Protein AF-A0A5B9D1S4-F1 (afdb_monomer)

Mean predicted aligned error: 12.89 Å

Radius of gyration: 22.53 Å; Cα contacts (8 Å, |Δi|>4): 146; chains: 1; bounding box: 36×27×80 Å

Solvent-accessible surface area (backbone atoms only — not comparable to full-atom values): 6848 Å² total; per-residue (Å²): 135,83,81,56,71,67,63,54,52,50,52,52,52,53,52,52,54,51,52,54,52,55,56,54,60,63,57,57,67,79,69,67,53,94,64,47,49,75,64,54,89,57,94,69,73,93,72,74,55,75,36,86,46,87,76,50,73,66,58,52,52,51,38,41,45,75,64,62,39,38,78,78,36,79,74,44,74,47,98,55,24,33,36,33,30,39,27,33,47,97,96,39,78,40,41,34,39,30,26,54,82,26,47,35,40,74,53,72,90,74,79,72,80,128

pLDDT: mean 75.74, std 16.17, range [37.03, 94.62]

Structure (mmCIF, N/CA/C/O backbone):
data_AF-A0A5B9D1S4-F1
#
_entry.id   AF-A0A5B9D1S4-F1
#
loop_
_atom_site.group_PDB
_atom_site.id
_atom_site.type_symbol
_atom_site.label_atom_id
_atom_site.label_alt_id
_atom_site.label_comp_id
_atom_site.label_asym_id
_atom_site.label_entity_id
_atom_site.label_seq_id
_atom_site.pdbx_PDB_ins_code
_atom_site.Cartn_x
_atom_site.Cartn_y
_atom_site.Cartn_z
_atom_site.occupancy
_atom_site.B_iso_or_equiv
_atom_site.auth_seq_id
_atom_site.auth_comp_id
_atom_site.auth_asym_id
_atom_site.auth_atom_id
_atom_site.pdbx_PDB_model_num
ATOM 1 N N . MET A 1 1 ? 7.300 18.278 59.513 1.00 56.66 1 MET A N 1
ATOM 2 C CA . MET A 1 1 ? 6.258 19.077 58.828 1.00 56.66 1 MET A CA 1
ATOM 3 C C . MET A 1 1 ? 5.531 18.154 57.846 1.00 56.66 1 MET A C 1
ATOM 5 O O . MET A 1 1 ? 6.188 17.603 56.974 1.00 56.66 1 MET A O 1
ATOM 9 N N . LYS A 1 2 ? 4.239 17.844 58.048 1.00 64.88 2 LYS A N 1
ATOM 10 C CA . LYS A 1 2 ? 3.490 16.905 57.183 1.00 64.88 2 LYS A CA 1
ATOM 11 C C . LYS A 1 2 ? 2.964 17.665 55.963 1.00 64.88 2 LYS A C 1
ATOM 13 O O . LYS A 1 2 ? 2.199 18.607 56.128 1.00 64.88 2 LYS A O 1
ATOM 18 N N . LEU A 1 3 ? 3.382 17.262 54.762 1.00 60.28 3 LEU A N 1
ATOM 19 C CA . LEU A 1 3 ? 2.885 17.838 53.510 1.00 60.28 3 LEU A CA 1
ATOM 20 C C . LEU A 1 3 ? 1.362 17.615 53.423 1.00 60.28 3 LEU A C 1
ATOM 22 O O . LEU A 1 3 ? 0.932 16.458 53.529 1.00 60.28 3 LEU A O 1
ATOM 26 N N . PRO A 1 4 ? 0.552 18.674 53.256 1.00 72.38 4 PRO A N 1
ATOM 27 C CA . PRO A 1 4 ? -0.896 18.562 53.295 1.00 72.38 4 PRO A CA 1
ATOM 28 C C . PRO A 1 4 ? -1.410 17.808 52.063 1.00 72.38 4 PRO A C 1
ATOM 30 O O . PRO A 1 4 ? -0.849 17.882 50.969 1.00 72.38 4 PRO A O 1
ATOM 33 N N . ASN A 1 5 ? -2.486 17.045 52.248 1.00 69.25 5 ASN A N 1
ATOM 34 C CA . ASN A 1 5 ? -2.943 16.052 51.271 1.00 69.25 5 ASN A CA 1
ATOM 35 C C . ASN A 1 5 ? -3.342 16.653 49.907 1.00 69.25 5 ASN A C 1
ATOM 37 O O . ASN A 1 5 ? -3.193 15.981 48.890 1.00 69.25 5 ASN A O 1
ATOM 41 N N . PHE A 1 6 ? -3.767 17.921 49.858 1.00 67.06 6 PHE A N 1
ATOM 42 C CA . PHE A 1 6 ? -4.118 18.605 48.605 1.00 67.06 6 PHE A CA 1
ATOM 43 C C . PHE A 1 6 ? -2.897 18.890 47.710 1.00 67.06 6 PHE A C 1
ATOM 45 O O . PHE A 1 6 ? -2.994 18.802 46.488 1.00 67.06 6 PHE A O 1
ATOM 52 N N . LEU A 1 7 ? -1.727 19.155 48.307 1.00 68.12 7 LEU A N 1
ATOM 53 C CA . LEU A 1 7 ? -0.467 19.363 47.582 1.00 68.12 7 LEU A CA 1
ATOM 54 C C . LEU A 1 7 ? 0.035 18.056 46.951 1.00 68.12 7 LEU A C 1
ATOM 56 O O . LEU A 1 7 ? 0.545 18.066 45.833 1.00 68.12 7 LEU A O 1
ATOM 60 N N . LYS A 1 8 ? -0.176 16.919 47.627 1.00 69.31 8 LYS A N 1
ATOM 61 C CA . LYS A 1 8 ? 0.131 15.587 47.079 1.00 69.31 8 LYS A CA 1
ATOM 62 C C . LYS A 1 8 ? -0.762 15.257 45.887 1.00 69.31 8 LYS A C 1
ATOM 64 O O . LYS A 1 8 ? -0.257 14.819 44.862 1.00 69.31 8 LYS A O 1
ATOM 69 N N . LEU A 1 9 ? -2.069 15.502 46.009 1.00 72.44 9 LEU A N 1
ATOM 70 C CA . LEU A 1 9 ? -3.037 15.232 44.944 1.00 72.44 9 LEU A CA 1
ATOM 71 C C . LEU A 1 9 ? -2.724 16.045 43.679 1.00 72.44 9 LEU A C 1
ATOM 73 O O . LEU A 1 9 ? -2.691 15.481 42.591 1.00 72.44 9 LEU A O 1
ATOM 77 N N . SER A 1 10 ? -2.409 17.336 43.832 1.00 78.38 10 SER A N 1
ATOM 78 C CA . SER A 1 10 ? -1.984 18.203 42.723 1.00 78.38 10 SER A CA 1
ATOM 79 C C . SER A 1 10 ? -0.740 17.662 42.006 1.00 78.38 10 SER A C 1
ATOM 81 O O . SER A 1 10 ? -0.735 17.543 40.781 1.00 78.38 10 SER A O 1
ATOM 83 N N . ALA A 1 11 ? 0.279 17.232 42.757 1.00 77.12 11 ALA A N 1
ATOM 84 C CA . ALA A 1 11 ? 1.477 16.632 42.175 1.00 77.12 11 ALA A CA 1
ATOM 85 C C . ALA A 1 11 ? 1.166 15.344 41.389 1.00 77.12 11 ALA A C 1
ATOM 87 O O . ALA A 1 11 ? 1.690 15.162 40.292 1.00 77.12 11 ALA A O 1
ATOM 88 N N . PHE A 1 12 ? 0.273 14.482 41.892 1.00 80.88 12 PHE A N 1
ATOM 89 C CA . PHE A 1 12 ? -0.165 13.292 41.153 1.00 80.88 12 PHE A CA 1
ATOM 90 C C . PHE A 1 12 ? -0.883 13.651 39.847 1.00 80.88 12 PHE A C 1
ATOM 92 O O . PHE A 1 12 ? -0.583 13.056 38.813 1.00 80.88 12 PHE A O 1
ATOM 99 N N . PHE A 1 13 ? -1.775 14.646 39.861 1.00 79.62 13 PHE A N 1
ATOM 100 C CA . PHE A 1 13 ? -2.460 15.104 38.648 1.00 79.62 13 PHE A CA 1
ATOM 101 C C . PHE A 1 13 ? -1.488 15.671 37.606 1.00 79.62 13 PHE A C 1
ATOM 103 O O . PHE A 1 13 ? -1.583 15.313 36.433 1.00 79.62 13 PHE A O 1
ATOM 110 N N . VAL A 1 14 ? -0.517 16.491 38.019 1.00 83.75 14 VAL A N 1
ATOM 111 C CA . VAL A 1 14 ? 0.504 17.046 37.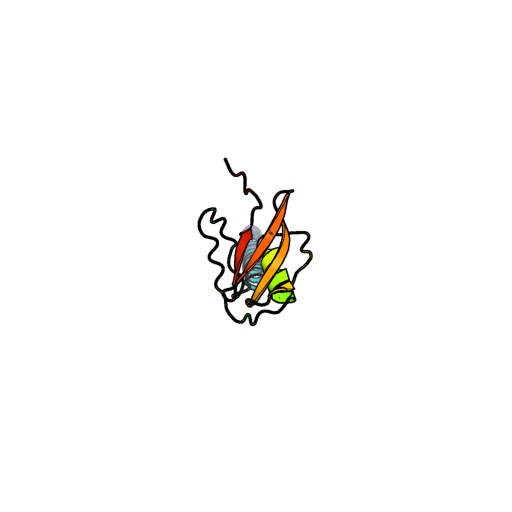111 1.00 83.75 14 VAL A CA 1
ATOM 112 C C . VAL A 1 14 ? 1.375 15.939 36.508 1.00 83.75 14 VAL A C 1
ATOM 114 O O . VAL A 1 14 ? 1.629 15.953 35.305 1.00 83.75 14 VAL A O 1
ATOM 117 N N . MET A 1 15 ? 1.769 14.936 37.299 1.00 81.56 15 MET A N 1
ATOM 118 C CA . MET A 1 15 ? 2.552 13.796 36.804 1.00 81.56 15 MET A CA 1
ATOM 119 C C . MET A 1 15 ? 1.772 12.926 35.812 1.00 81.56 15 MET A C 1
ATOM 121 O O . MET A 1 15 ? 2.345 12.477 34.821 1.00 81.56 15 MET A O 1
ATOM 125 N N . ILE A 1 16 ? 0.470 12.719 36.034 1.00 83.12 16 ILE A N 1
ATOM 126 C CA . ILE A 1 16 ? -0.401 11.990 35.098 1.00 83.12 16 ILE A CA 1
ATOM 127 C C . ILE A 1 16 ? -0.532 12.756 33.777 1.00 83.12 16 ILE A C 1
ATOM 129 O O . ILE A 1 16 ? -0.376 12.162 32.712 1.00 83.12 16 ILE A O 1
ATOM 133 N N . VAL A 1 17 ? -0.759 14.073 33.825 1.00 81.75 17 VAL A N 1
ATOM 134 C CA . VAL A 1 17 ? -0.838 14.914 32.617 1.00 81.75 17 VAL A CA 1
ATOM 135 C C . VAL A 1 17 ? 0.490 14.906 31.851 1.00 81.75 17 VAL A C 1
ATOM 137 O O . VAL A 1 17 ? 0.491 14.771 30.630 1.00 81.75 17 VAL A O 1
ATOM 140 N N . TYR A 1 18 ? 1.623 14.979 32.552 1.00 81.88 18 TYR A N 1
ATOM 141 C CA . TYR A 1 18 ? 2.951 14.929 31.938 1.00 81.88 18 TYR A CA 1
ATOM 142 C C . TYR A 1 18 ? 3.253 13.564 31.299 1.00 81.88 18 TYR A C 1
ATOM 144 O O . TYR A 1 18 ? 3.755 13.503 30.177 1.00 81.88 18 TYR A O 1
ATOM 152 N N . ALA A 1 19 ? 2.875 12.466 31.960 1.00 74.44 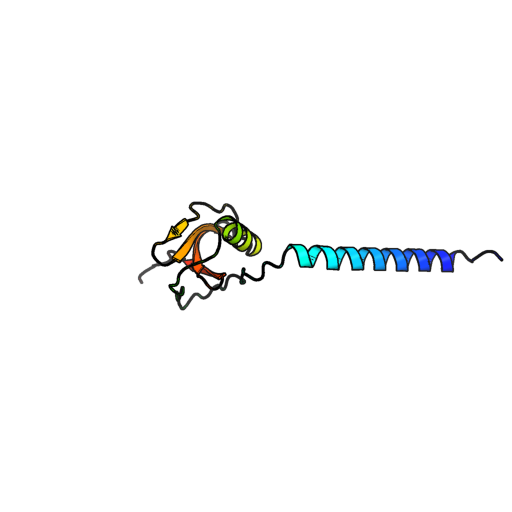19 ALA A N 1
ATOM 153 C CA . ALA A 1 19 ? 3.003 11.123 31.400 1.00 74.44 19 ALA A CA 1
ATOM 154 C C . ALA A 1 19 ? 2.141 10.944 30.136 1.00 74.44 19 ALA A C 1
ATOM 156 O O . ALA A 1 19 ? 2.621 10.407 29.139 1.00 74.44 19 ALA A O 1
ATOM 157 N N . LEU A 1 20 ? 0.901 11.450 30.132 1.00 73.62 20 LEU A N 1
ATOM 158 C CA . LEU A 1 20 ? 0.021 11.425 28.955 1.00 73.62 20 LEU A CA 1
ATOM 159 C C . LEU A 1 20 ? 0.571 12.273 27.794 1.00 73.62 20 LEU A C 1
ATOM 161 O O . LEU A 1 20 ? 0.445 11.888 26.628 1.00 73.62 20 LEU A O 1
ATOM 165 N N . LEU A 1 21 ? 1.227 13.396 28.101 1.00 68.81 21 LEU A N 1
ATOM 166 C CA . LEU A 1 21 ? 1.870 14.246 27.100 1.00 68.81 21 LEU A CA 1
ATOM 167 C C . LEU A 1 21 ? 3.058 13.536 26.420 1.00 68.81 21 LEU A C 1
ATOM 169 O O . LEU A 1 21 ? 3.133 13.543 25.192 1.00 68.81 21 LEU A O 1
ATOM 173 N N . ILE A 1 22 ? 3.925 12.855 27.185 1.00 60.34 22 ILE A N 1
ATOM 174 C CA . ILE A 1 22 ? 5.065 12.077 26.647 1.00 60.34 22 ILE A CA 1
ATOM 175 C C . ILE A 1 22 ? 4.594 10.896 25.782 1.00 60.34 22 ILE A C 1
ATOM 177 O O . ILE A 1 22 ? 5.189 10.595 24.743 1.00 60.34 22 ILE A O 1
ATOM 181 N N . VAL A 1 23 ? 3.515 10.218 26.185 1.00 60.75 23 VAL A N 1
ATOM 182 C CA . VAL A 1 23 ? 2.949 9.098 25.411 1.00 60.75 23 VAL A CA 1
ATOM 183 C C . VAL A 1 23 ? 2.437 9.575 24.049 1.00 60.75 23 VAL A C 1
ATOM 185 O O . VAL A 1 23 ? 2.597 8.873 23.052 1.00 60.75 23 VAL A O 1
ATOM 188 N N . THR A 1 24 ? 1.879 10.784 23.977 1.00 54.59 24 THR A N 1
ATOM 189 C CA . THR A 1 24 ? 1.312 11.320 22.732 1.00 54.59 24 THR A CA 1
ATOM 190 C C . THR A 1 24 ? 2.397 11.671 21.708 1.00 54.59 24 THR A C 1
ATOM 192 O O . THR A 1 24 ? 2.259 11.314 20.540 1.00 54.59 24 THR A O 1
ATOM 195 N N . THR A 1 25 ? 3.501 12.300 22.127 1.00 50.62 25 THR A N 1
ATOM 196 C CA . THR A 1 25 ? 4.604 12.668 21.215 1.00 50.62 25 THR A CA 1
ATOM 197 C C . THR A 1 25 ? 5.335 11.446 20.661 1.00 50.62 25 THR A C 1
ATOM 199 O O . THR A 1 25 ? 5.697 11.417 19.484 1.00 50.62 25 THR A O 1
ATOM 202 N N . SER A 1 26 ? 5.490 10.408 21.487 1.00 51.22 26 SER A N 1
ATOM 203 C CA . SER A 1 26 ? 6.233 9.193 21.131 1.00 51.22 26 SER A CA 1
ATOM 204 C C .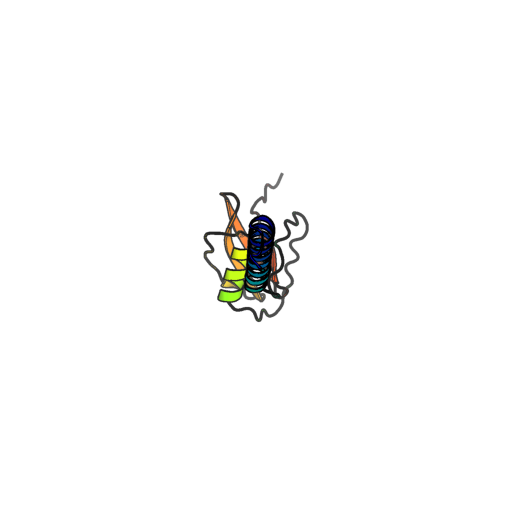 SER A 1 26 ? 5.545 8.372 20.036 1.00 51.22 26 SER A C 1
ATOM 206 O O . SER A 1 26 ? 6.210 7.711 19.243 1.00 51.22 26 SER A O 1
ATOM 208 N N . ILE A 1 27 ? 4.211 8.404 19.967 1.00 53.31 27 ILE A N 1
ATOM 209 C CA . ILE A 1 27 ? 3.456 7.618 18.982 1.00 53.31 27 ILE A CA 1
ATOM 210 C C . ILE A 1 27 ? 3.445 8.315 17.613 1.00 53.31 27 ILE A C 1
ATOM 212 O O . ILE A 1 27 ? 3.476 7.636 16.590 1.00 53.31 27 ILE A O 1
ATOM 216 N N . SER A 1 28 ? 3.456 9.651 17.561 1.00 51.56 28 SER A N 1
ATOM 217 C CA . SER A 1 28 ? 3.412 10.395 16.293 1.00 51.56 28 SER A CA 1
ATOM 218 C C . SER A 1 28 ? 4.631 10.159 15.389 1.00 51.56 28 SER A C 1
ATOM 220 O O . SER A 1 28 ? 4.463 10.038 14.178 1.00 51.56 28 SER A O 1
ATOM 222 N N . GLU A 1 29 ? 5.842 10.023 15.935 1.00 48.66 29 GLU A N 1
ATOM 223 C CA . GLU A 1 29 ? 7.058 9.862 15.114 1.00 48.66 29 GLU A CA 1
ATOM 224 C C . GLU A 1 29 ? 7.166 8.492 14.426 1.00 48.66 29 GLU A C 1
ATOM 226 O O . GLU A 1 29 ? 7.774 8.380 13.363 1.00 48.66 29 GLU A O 1
ATOM 231 N N . VAL A 1 30 ? 6.521 7.453 14.964 1.00 49.03 30 VAL A N 1
ATOM 232 C CA . VAL A 1 30 ? 6.595 6.088 14.406 1.00 49.03 30 VAL A CA 1
ATOM 233 C C . VAL A 1 30 ? 5.809 5.957 13.092 1.00 49.03 30 VAL A C 1
ATOM 235 O O . VAL A 1 30 ? 6.073 5.057 12.292 1.00 49.03 30 VAL A O 1
ATOM 238 N N . PHE A 1 31 ? 4.867 6.868 12.822 1.00 51.47 31 PHE A N 1
ATOM 239 C CA . PHE A 1 31 ? 3.979 6.792 11.658 1.00 51.47 31 PHE A CA 1
ATOM 240 C C . PHE A 1 31 ? 4.251 7.841 10.574 1.00 51.47 31 PHE A C 1
ATOM 242 O O . PHE A 1 31 ? 3.593 7.801 9.539 1.00 51.47 31 PHE A O 1
ATOM 249 N N . HIS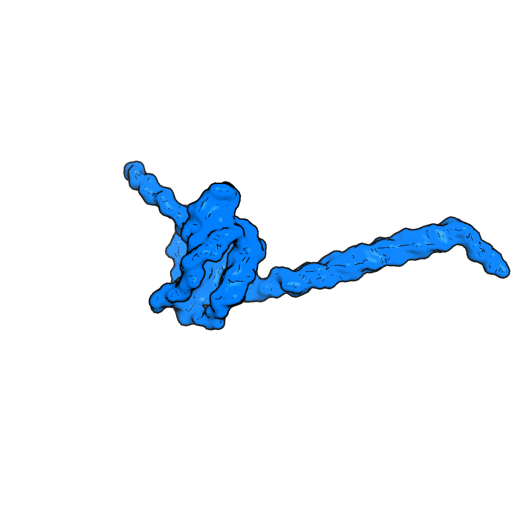 A 1 32 ? 5.231 8.733 10.721 1.00 53.47 32 HIS A N 1
ATOM 250 C CA . HIS A 1 32 ? 5.589 9.653 9.638 1.00 53.47 32 HIS A CA 1
ATOM 251 C C . HIS A 1 32 ? 6.558 8.987 8.656 1.00 53.47 32 HIS A C 1
ATOM 253 O O . HIS A 1 32 ? 7.769 8.964 8.859 1.00 53.47 32 HIS A O 1
ATOM 259 N N . LEU A 1 33 ? 6.024 8.445 7.561 1.00 64.00 33 LEU A N 1
ATOM 260 C CA . LEU A 1 33 ? 6.832 7.984 6.434 1.00 64.00 33 LEU A CA 1
ATOM 261 C C . LEU A 1 33 ? 7.042 9.173 5.483 1.00 64.00 33 LEU A C 1
ATOM 263 O O . LEU A 1 33 ? 6.113 9.509 4.752 1.00 64.00 33 LEU A O 1
ATOM 267 N N . PRO A 1 34 ? 8.230 9.814 5.442 1.00 67.88 34 PRO A N 1
ATOM 268 C CA . PRO A 1 34 ? 8.457 11.034 4.650 1.00 67.88 34 PRO A CA 1
ATOM 269 C C . PRO A 1 34 ? 8.308 10.810 3.138 1.00 67.88 34 PRO A C 1
ATOM 271 O O . PRO A 1 34 ? 8.208 11.760 2.370 1.00 67.88 34 PRO A O 1
ATOM 274 N N . TYR A 1 35 ? 8.288 9.546 2.713 1.00 69.75 35 TYR A N 1
ATOM 275 C CA . TYR A 1 35 ? 8.072 9.133 1.332 1.00 69.75 35 TYR A CA 1
ATOM 276 C C . TYR A 1 35 ? 6.596 8.913 0.973 1.00 69.75 35 TYR A C 1
ATOM 278 O O . TYR A 1 35 ? 6.292 8.675 -0.193 1.00 69.75 35 TYR A O 1
ATOM 286 N N . CYS A 1 36 ? 5.685 8.925 1.949 1.00 70.94 36 CYS A N 1
ATOM 287 C CA . CYS A 1 36 ? 4.271 8.678 1.718 1.00 70.94 36 CYS A CA 1
ATOM 288 C C . CYS A 1 36 ? 3.486 9.983 1.760 1.00 70.94 36 CYS A C 1
ATOM 290 O O . CYS A 1 36 ? 3.398 10.634 2.800 1.00 70.94 36 CYS A O 1
ATOM 292 N N . GLN A 1 37 ? 2.886 10.348 0.632 1.00 76.50 37 GLN A N 1
ATOM 293 C CA . GLN A 1 37 ? 1.975 11.481 0.581 1.00 76.50 37 GLN A CA 1
ATOM 294 C C . GLN A 1 37 ? 0.542 11.013 0.824 1.00 76.50 37 GLN A C 1
ATOM 296 O O . GLN A 1 37 ? 0.176 9.862 0.553 1.00 76.50 37 GLN A O 1
ATOM 301 N N . THR A 1 38 ? -0.280 11.920 1.347 1.00 67.50 38 THR A N 1
ATOM 302 C CA . THR A 1 38 ? -1.710 11.674 1.493 1.00 67.50 38 THR A CA 1
ATOM 303 C C . THR A 1 38 ? -2.344 11.464 0.123 1.00 67.50 38 THR A C 1
ATOM 305 O O . THR A 1 38 ? -2.034 12.146 -0.856 1.00 67.50 38 THR A O 1
ATOM 308 N N . PHE A 1 39 ? -3.240 10.490 0.048 1.00 69.38 39 PHE A N 1
ATOM 309 C CA . PHE A 1 39 ? -3.986 10.184 -1.152 1.00 69.38 39 PHE A CA 1
ATOM 310 C C . PHE A 1 39 ? -4.901 11.365 -1.496 1.00 69.38 39 PHE A C 1
ATOM 312 O O . PHE A 1 39 ? -5.782 11.728 -0.713 1.00 69.38 39 PHE A O 1
ATOM 319 N N . THR A 1 40 ? -4.715 11.950 -2.679 1.00 59.03 40 THR A N 1
ATOM 320 C CA . THR A 1 40 ? -5.568 13.027 -3.186 1.00 59.03 40 THR A CA 1
ATOM 321 C C . THR A 1 40 ? -6.636 12.446 -4.111 1.00 59.03 40 THR A C 1
ATOM 323 O O . THR A 1 40 ? -6.351 11.842 -5.146 1.00 59.03 40 THR A O 1
ATOM 326 N N . TYR A 1 41 ? -7.912 12.619 -3.748 1.00 51.16 41 TYR A N 1
ATOM 327 C CA . TYR A 1 41 ? -9.036 12.296 -4.630 1.00 51.16 41 TYR A CA 1
ATOM 328 C C . TYR A 1 41 ? -9.174 13.392 -5.692 1.00 51.16 41 TYR A C 1
ATOM 330 O O . TYR A 1 41 ? -10.077 14.224 -5.641 1.00 51.16 41 TYR A O 1
ATOM 338 N N . ASN A 1 42 ? -8.264 13.417 -6.660 1.00 51.31 42 ASN A N 1
ATOM 339 C CA . ASN A 1 42 ? -8.386 14.324 -7.790 1.00 51.31 42 ASN A CA 1
ATOM 340 C C . ASN A 1 42 ? -9.170 13.610 -8.894 1.00 51.31 42 ASN A C 1
ATOM 342 O O . ASN A 1 42 ? -8.627 12.874 -9.710 1.00 51.31 42 ASN A O 1
ATOM 346 N N . SER A 1 43 ? -10.488 13.839 -8.907 1.00 45.47 43 SER A N 1
ATOM 347 C CA . SER A 1 43 ? -11.404 13.393 -9.973 1.00 45.47 43 SER A CA 1
ATOM 348 C C . SER A 1 43 ? -11.064 13.982 -11.352 1.00 45.47 43 SER A C 1
ATOM 350 O O . SER A 1 43 ? -11.668 13.596 -12.349 1.00 45.47 43 SER A O 1
ATOM 352 N N . SER A 1 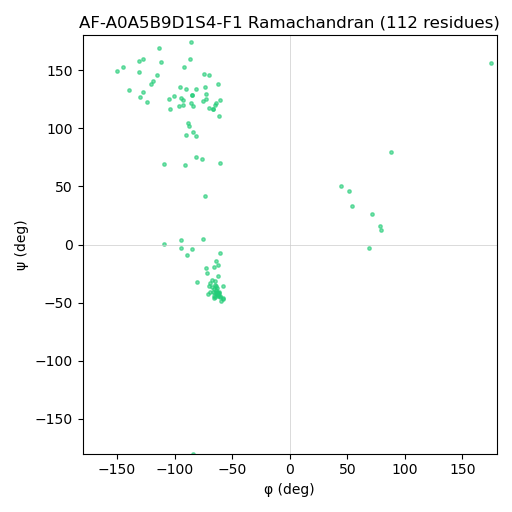44 ? -10.119 14.917 -11.423 1.00 43.50 44 SER A N 1
ATOM 353 C CA . SER A 1 44 ? -9.600 15.481 -12.657 1.00 43.50 44 SER A CA 1
ATOM 354 C C . SER A 1 44 ? -8.080 15.421 -12.582 1.00 43.50 44 SER A C 1
ATOM 356 O O . SER A 1 44 ? -7.506 15.901 -11.611 1.00 43.50 44 SER A O 1
ATOM 358 N N . GLN A 1 45 ? -7.458 14.841 -13.607 1.00 45.62 45 GLN A N 1
ATOM 359 C CA . GLN A 1 45 ? -6.010 14.692 -13.803 1.00 45.62 45 GLN A CA 1
ATOM 360 C C . GLN A 1 45 ? -5.364 13.441 -13.179 1.00 45.62 45 GLN A C 1
ATOM 362 O O . GLN A 1 45 ? -4.650 13.480 -12.182 1.00 45.62 45 GLN A O 1
ATOM 367 N N . ASN A 1 46 ? -5.525 12.324 -13.902 1.00 53.97 46 ASN A N 1
ATOM 368 C CA . ASN A 1 46 ? -4.589 11.195 -13.931 1.00 53.97 46 ASN A CA 1
ATOM 369 C C . ASN A 1 46 ? -3.205 11.652 -14.443 1.00 53.97 46 ASN A C 1
ATOM 371 O O . ASN A 1 46 ? -2.819 11.316 -15.561 1.00 53.97 46 ASN A O 1
ATOM 375 N N . VAL A 1 47 ? -2.455 12.439 -13.675 1.00 57.62 47 VAL A N 1
ATOM 376 C CA . VAL A 1 47 ? -1.063 12.762 -14.025 1.00 57.62 47 VAL A CA 1
ATOM 377 C C . VAL A 1 47 ? -0.156 12.035 -13.048 1.00 57.62 47 VAL A C 1
ATOM 379 O O . VAL A 1 47 ? 0.472 12.622 -12.176 1.00 57.62 47 VAL A O 1
ATOM 382 N N . THR A 1 48 ? -0.127 10.709 -13.177 1.00 64.12 48 THR A N 1
ATOM 383 C CA . THR A 1 48 ? 0.907 9.895 -12.538 1.00 64.12 48 THR A CA 1
ATOM 384 C C . THR A 1 48 ? 2.213 10.179 -13.261 1.00 64.12 48 THR A C 1
ATOM 386 O O . THR A 1 48 ? 2.318 9.945 -14.470 1.00 64.12 48 THR A O 1
ATOM 389 N N . LYS A 1 49 ? 3.197 10.732 -12.552 1.00 72.75 49 LYS A N 1
ATOM 390 C CA . LYS A 1 49 ? 4.469 11.083 -13.179 1.00 72.75 49 LYS A CA 1
ATOM 391 C C . LYS A 1 49 ? 5.260 9.808 -13.467 1.00 72.75 49 LYS A C 1
ATOM 393 O O . LYS A 1 49 ? 5.487 8.994 -12.576 1.00 72.75 49 LYS A O 1
ATOM 398 N N . ILE A 1 50 ? 5.663 9.635 -14.722 1.00 76.19 50 ILE A N 1
ATOM 399 C CA . ILE A 1 50 ? 6.529 8.529 -15.139 1.00 76.19 50 ILE A CA 1
ATOM 400 C C . ILE A 1 50 ? 7.943 8.820 -14.632 1.00 76.19 50 ILE A C 1
ATOM 402 O O . ILE A 1 50 ? 8.421 9.949 -14.746 1.00 76.19 50 ILE A O 1
ATOM 406 N N . GLY A 1 51 ? 8.610 7.813 -14.074 1.00 79.00 51 GLY A N 1
ATOM 407 C CA . GLY A 1 51 ? 9.976 7.949 -13.581 1.00 79.00 51 GLY A CA 1
ATOM 408 C C . GLY A 1 51 ? 10.449 6.686 -12.879 1.00 79.00 51 GLY A C 1
ATOM 409 O O . GLY A 1 51 ? 9.639 5.894 -12.403 1.00 79.00 51 GLY A O 1
ATOM 410 N N . GLN A 1 52 ? 11.767 6.487 -12.816 1.00 80.19 52 GLN A N 1
ATOM 411 C CA . GLN A 1 52 ? 12.329 5.347 -12.101 1.00 80.19 52 GLN A CA 1
ATOM 412 C C . GLN A 1 52 ? 12.009 5.469 -10.609 1.00 80.19 52 GLN A C 1
ATOM 414 O O . GLN A 1 52 ? 12.356 6.453 -9.958 1.00 80.19 52 GLN A O 1
ATOM 419 N N . ASN A 1 53 ? 11.324 4.463 -10.076 1.00 86.00 53 ASN A N 1
ATOM 420 C CA . ASN A 1 53 ? 10.898 4.438 -8.688 1.00 86.00 53 ASN A CA 1
ATOM 421 C C . ASN A 1 53 ? 11.923 3.691 -7.844 1.00 86.00 53 ASN A C 1
ATOM 423 O O . ASN A 1 53 ? 12.271 2.552 -8.152 1.00 86.00 53 ASN A O 1
ATOM 427 N N . SER A 1 54 ? 12.401 4.340 -6.789 1.00 86.62 54 SER A N 1
ATOM 428 C CA . SER A 1 54 ? 13.377 3.776 -5.856 1.00 86.62 54 SER A CA 1
ATOM 429 C C . SER A 1 54 ? 12.733 3.134 -4.625 1.00 86.62 54 SER A C 1
ATOM 431 O O . SER A 1 54 ? 13.444 2.571 -3.793 1.00 86.62 54 SER A O 1
ATOM 433 N N . PHE A 1 55 ? 11.404 3.201 -4.489 1.00 89.94 55 PHE A N 1
ATOM 434 C CA . PHE A 1 55 ? 10.706 2.628 -3.346 1.00 89.94 55 PHE A CA 1
ATOM 435 C C . PHE A 1 55 ? 10.630 1.110 -3.428 1.00 89.94 55 PHE A C 1
ATOM 437 O O . PHE A 1 55 ? 10.468 0.514 -4.495 1.00 89.94 55 PHE A O 1
ATOM 444 N N . THR A 1 56 ? 10.670 0.477 -2.262 1.00 91.81 56 THR A N 1
ATOM 445 C CA . THR A 1 56 ? 10.467 -0.962 -2.118 1.00 91.81 56 THR A CA 1
ATOM 446 C C . THR A 1 56 ? 8.981 -1.301 -1.992 1.00 91.81 56 THR A C 1
ATOM 448 O O . THR A 1 56 ? 8.153 -0.488 -1.575 1.00 91.81 56 THR A O 1
ATOM 451 N N . ALA A 1 57 ? 8.626 -2.558 -2.272 1.00 91.25 57 ALA A N 1
ATOM 452 C CA . ALA A 1 57 ? 7.253 -3.034 -2.096 1.00 91.25 57 ALA A CA 1
ATOM 453 C C . ALA A 1 57 ? 6.746 -2.858 -0.649 1.00 91.25 57 ALA A C 1
ATOM 455 O O . ALA A 1 57 ? 5.570 -2.563 -0.436 1.00 91.25 57 ALA A O 1
ATOM 456 N N . SER A 1 58 ? 7.617 -3.021 0.356 1.00 91.44 58 SER A N 1
ATOM 457 C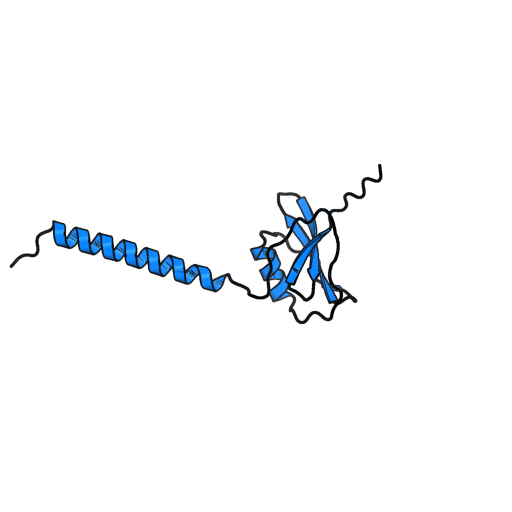 CA . SER A 1 58 ? 7.245 -2.839 1.764 1.00 91.44 58 SER A CA 1
ATOM 458 C C . SER A 1 58 ? 6.955 -1.377 2.096 1.00 91.44 58 SER A C 1
ATOM 460 O O . SER A 1 58 ? 5.963 -1.104 2.771 1.00 91.44 58 SER A O 1
ATOM 462 N N . GLN A 1 59 ? 7.751 -0.444 1.567 1.00 90.69 59 GLN A N 1
ATOM 463 C CA . GLN A 1 59 ? 7.512 0.991 1.722 1.00 90.69 59 GLN A CA 1
ATOM 464 C C . GLN A 1 59 ? 6.147 1.378 1.147 1.00 90.69 59 GLN A C 1
ATOM 466 O O . GLN A 1 59 ? 5.320 1.980 1.831 1.00 90.69 59 GLN A O 1
ATOM 471 N N . ILE A 1 60 ? 5.846 0.935 -0.073 1.00 91.69 60 ILE A N 1
ATOM 472 C CA . ILE A 1 60 ? 4.565 1.238 -0.719 1.00 91.69 60 ILE A CA 1
ATOM 473 C C . ILE A 1 60 ? 3.389 0.614 0.026 1.00 91.69 60 ILE A C 1
ATOM 475 O O . ILE A 1 60 ? 2.369 1.271 0.227 1.00 91.69 60 ILE A O 1
ATOM 479 N N . LYS A 1 61 ? 3.523 -0.635 0.481 1.00 91.81 61 LYS A N 1
ATOM 480 C CA . LYS A 1 61 ? 2.485 -1.286 1.285 1.00 91.81 61 LYS A CA 1
ATOM 481 C C . LYS A 1 61 ? 2.181 -0.481 2.549 1.00 91.81 61 LYS A C 1
ATOM 483 O O . LYS A 1 61 ? 1.011 -0.224 2.827 1.00 91.81 61 LYS A O 1
ATOM 488 N N . ASN A 1 62 ? 3.213 -0.047 3.270 1.00 90.31 62 ASN A N 1
ATOM 489 C CA . ASN A 1 62 ? 3.048 0.772 4.469 1.00 90.31 62 ASN A CA 1
ATOM 490 C C . ASN A 1 62 ? 2.395 2.119 4.140 1.00 90.31 62 ASN A C 1
ATOM 492 O O . ASN A 1 62 ? 1.477 2.536 4.842 1.00 90.31 62 ASN A O 1
ATOM 496 N N . CYS A 1 63 ? 2.799 2.756 3.039 1.00 89.25 63 CYS A N 1
ATOM 497 C CA . CYS A 1 63 ? 2.199 4.008 2.590 1.00 89.25 63 CYS A CA 1
ATOM 498 C C . CYS A 1 63 ? 0.698 3.871 2.293 1.00 89.25 63 CYS A C 1
ATOM 500 O O . CYS A 1 63 ? -0.117 4.689 2.723 1.00 89.25 63 CYS A O 1
ATOM 502 N N . LEU A 1 64 ? 0.302 2.805 1.597 1.00 90.25 64 LEU A N 1
ATOM 503 C CA . LEU A 1 64 ? -1.107 2.532 1.325 1.00 90.25 64 LEU A CA 1
ATOM 504 C C . LEU A 1 64 ? -1.891 2.287 2.625 1.00 90.25 64 LEU A C 1
ATOM 506 O O . LEU A 1 64 ? -2.979 2.834 2.792 1.00 90.25 64 LEU A O 1
ATOM 510 N N . MET A 1 65 ? -1.325 1.537 3.573 1.00 89.94 65 MET A N 1
ATOM 511 C CA . MET A 1 65 ? -1.956 1.309 4.879 1.00 89.94 65 MET A CA 1
ATOM 512 C C . MET A 1 65 ? -2.165 2.614 5.660 1.00 89.94 65 MET A C 1
ATOM 514 O O . MET A 1 65 ? -3.240 2.816 6.221 1.00 89.94 65 MET A O 1
ATOM 518 N N . GLN A 1 66 ? -1.188 3.526 5.652 1.00 86.19 66 GLN A N 1
ATOM 519 C CA . GLN A 1 66 ? -1.319 4.840 6.301 1.00 86.19 66 GLN A CA 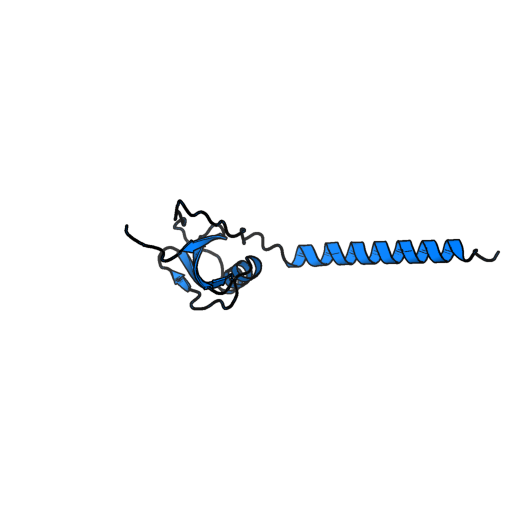1
ATOM 520 C C . GLN A 1 66 ? -2.394 5.720 5.665 1.00 86.19 66 GLN A C 1
ATOM 522 O O . GLN A 1 66 ? -3.066 6.479 6.356 1.00 86.19 66 GLN A O 1
ATOM 527 N N . ASN A 1 67 ? -2.614 5.567 4.361 1.00 85.69 67 ASN A N 1
ATOM 528 C CA . ASN A 1 67 ? -3.702 6.227 3.645 1.00 85.69 67 ASN A CA 1
ATOM 529 C C . ASN A 1 67 ? -5.088 5.601 3.903 1.00 85.69 67 ASN A C 1
ATOM 531 O O . ASN A 1 67 ? -6.077 6.009 3.292 1.00 85.69 67 ASN A O 1
ATOM 535 N N . GLY A 1 68 ? -5.186 4.612 4.797 1.00 88.00 68 GLY A N 1
ATOM 536 C CA . GLY A 1 68 ? -6.440 3.938 5.134 1.00 88.00 68 GLY A CA 1
ATOM 537 C C . GLY A 1 68 ? -6.875 2.897 4.102 1.00 88.00 68 GLY A C 1
ATOM 538 O O . GLY A 1 68 ? -8.040 2.494 4.090 1.00 88.00 68 GLY A O 1
ATOM 539 N N . PHE A 1 69 ? -5.968 2.465 3.218 1.00 90.44 69 PHE A N 1
ATOM 540 C CA . PHE A 1 69 ? -6.228 1.359 2.306 1.00 90.44 69 PHE A CA 1
ATOM 541 C C . PHE A 1 69 ? -6.018 0.016 3.001 1.00 90.44 69 PHE A C 1
ATOM 543 O O . PHE A 1 69 ? -4.996 -0.245 3.635 1.00 90.44 69 PHE A O 1
ATOM 550 N N . GLU A 1 70 ? -6.973 -0.881 2.803 1.00 91.12 70 GLU A N 1
ATOM 551 C CA . GLU A 1 70 ? -6.960 -2.232 3.351 1.00 91.12 70 GLU A CA 1
ATOM 552 C C . GLU A 1 70 ? -6.826 -3.269 2.232 1.00 91.12 70 GLU A C 1
ATOM 554 O O . GLU A 1 70 ? -6.994 -2.965 1.051 1.00 91.12 70 GLU A O 1
ATOM 559 N N . ASN A 1 71 ? -6.578 -4.532 2.596 1.00 92.38 71 ASN A N 1
ATOM 560 C CA . ASN A 1 71 ? -6.621 -5.669 1.667 1.00 92.38 71 ASN A CA 1
ATOM 561 C C . ASN A 1 71 ? -5.785 -5.453 0.385 1.00 92.38 71 ASN A C 1
ATOM 563 O O . ASN A 1 71 ? -6.258 -5.694 -0.727 1.00 92.38 71 ASN A O 1
ATOM 567 N N . ILE A 1 72 ? -4.554 -4.958 0.551 1.00 93.56 72 ILE A N 1
ATOM 568 C CA . ILE A 1 72 ? -3.641 -4.636 -0.550 1.00 93.56 72 ILE A CA 1
ATOM 569 C C . ILE A 1 72 ? -3.237 -5.929 -1.268 1.00 93.56 72 ILE A C 1
ATOM 571 O O . ILE A 1 72 ? -2.583 -6.802 -0.694 1.00 93.56 72 ILE A O 1
ATOM 575 N N . LYS A 1 73 ? -3.615 -6.045 -2.539 1.00 92.75 73 LYS A N 1
ATOM 576 C CA . LYS A 1 73 ? -3.353 -7.189 -3.418 1.00 92.75 73 LYS A CA 1
ATOM 577 C C . LYS A 1 73 ? -2.704 -6.727 -4.715 1.00 92.75 73 LYS A C 1
ATOM 579 O O . LYS A 1 73 ? -2.841 -5.575 -5.117 1.00 92.75 73 LYS A O 1
ATOM 584 N N . ARG A 1 74 ? -2.046 -7.659 -5.414 1.00 92.81 74 ARG A N 1
ATOM 585 C CA . ARG A 1 74 ? -1.445 -7.425 -6.743 1.00 92.81 74 ARG A CA 1
ATOM 586 C C . ARG A 1 74 ? -0.490 -6.217 -6.771 1.00 92.81 74 ARG A C 1
ATOM 588 O O . ARG A 1 74 ? -0.425 -5.529 -7.784 1.00 92.81 74 ARG A O 1
ATOM 595 N N . LEU A 1 75 ? 0.212 -5.963 -5.661 1.00 94.62 75 LEU A N 1
ATOM 596 C CA . LEU A 1 75 ? 1.200 -4.892 -5.561 1.00 94.62 75 LEU A CA 1
ATOM 597 C C . LEU A 1 75 ? 2.388 -5.212 -6.469 1.00 94.62 75 LEU A C 1
ATOM 599 O O . LEU A 1 75 ? 3.076 -6.209 -6.252 1.00 94.62 75 LEU A O 1
ATOM 603 N N . ARG A 1 76 ? 2.613 -4.379 -7.482 1.00 94.38 76 ARG A N 1
ATOM 604 C CA . ARG A 1 76 ? 3.697 -4.552 -8.453 1.00 94.38 76 ARG A CA 1
ATOM 605 C C . ARG A 1 76 ? 4.179 -3.210 -8.979 1.00 94.38 76 ARG A C 1
ATOM 607 O O . ARG A 1 76 ? 3.379 -2.284 -9.097 1.00 94.38 76 ARG A O 1
ATOM 614 N N . LEU A 1 77 ? 5.455 -3.142 -9.325 1.00 92.88 77 LEU A N 1
ATOM 615 C CA . LEU A 1 77 ? 6.022 -2.039 -10.087 1.00 92.88 77 LEU A CA 1
ATOM 616 C C . LEU A 1 77 ? 5.787 -2.313 -11.577 1.00 92.88 77 LEU A C 1
ATOM 618 O O . LEU A 1 77 ? 6.046 -3.428 -12.034 1.00 92.88 77 LEU A O 1
ATOM 622 N N . ASP A 1 78 ? 5.232 -1.348 -12.305 1.00 90.75 78 ASP A N 1
ATOM 623 C CA . ASP A 1 78 ? 5.089 -1.450 -13.758 1.00 90.75 78 ASP A CA 1
ATOM 624 C C . ASP A 1 78 ? 6.355 -0.986 -14.503 1.00 90.75 78 ASP A C 1
ATOM 626 O O . ASP A 1 78 ? 7.317 -0.489 -13.915 1.00 90.75 78 ASP A O 1
ATOM 630 N N . ASP A 1 79 ? 6.349 -1.167 -15.820 1.00 89.81 79 ASP A N 1
ATOM 631 C CA . ASP A 1 79 ? 7.412 -0.779 -16.752 1.00 89.81 79 ASP A CA 1
ATOM 632 C C . ASP A 1 79 ? 7.674 0.737 -16.796 1.00 89.81 79 ASP A C 1
ATOM 634 O O . ASP A 1 79 ? 8.739 1.175 -17.226 1.00 89.81 79 ASP A O 1
ATOM 638 N N . LYS A 1 80 ? 6.727 1.544 -16.311 1.00 87.81 80 LYS A N 1
ATOM 639 C CA . LYS A 1 80 ? 6.816 3.008 -16.234 1.00 87.81 80 LYS A CA 1
ATOM 640 C C . LYS A 1 80 ? 7.328 3.494 -14.877 1.00 87.81 80 LYS A C 1
ATOM 642 O O . LYS A 1 80 ? 7.369 4.704 -14.644 1.00 87.81 80 LYS A O 1
ATOM 647 N N . GLY A 1 81 ? 7.697 2.572 -13.985 1.00 89.62 81 GLY A N 1
ATOM 648 C CA . GLY A 1 81 ? 8.109 2.883 -12.621 1.00 89.62 81 GLY A CA 1
ATOM 649 C C . GLY A 1 81 ? 6.947 3.342 -11.734 1.00 89.62 81 GLY A C 1
ATOM 650 O O . GLY A 1 81 ? 7.134 4.076 -10.768 1.00 89.62 81 GLY A O 1
ATOM 651 N N . ILE A 1 82 ? 5.722 2.925 -12.034 1.00 90.50 82 ILE A N 1
ATOM 652 C CA . ILE A 1 82 ? 4.544 3.239 -11.228 1.00 90.50 82 ILE A CA 1
ATOM 653 C C . ILE A 1 82 ? 4.159 1.992 -10.439 1.00 90.50 82 ILE A C 1
ATOM 655 O O . ILE A 1 82 ? 3.909 0.919 -10.996 1.00 90.50 82 ILE A O 1
ATOM 659 N N . TRP A 1 83 ? 4.067 2.127 -9.120 1.00 93.81 83 TRP A N 1
ATOM 660 C CA . TRP A 1 83 ? 3.524 1.062 -8.287 1.00 93.81 83 TRP A CA 1
ATOM 661 C C . TRP A 1 83 ? 2.020 0.978 -8.479 1.00 93.81 83 TRP A C 1
ATOM 663 O O . TRP A 1 83 ? 1.319 1.977 -8.364 1.00 93.81 83 TRP A O 1
ATOM 673 N N . ARG A 1 84 ? 1.504 -0.221 -8.738 1.00 92.88 84 ARG A N 1
ATOM 674 C CA . ARG A 1 84 ? 0.072 -0.490 -8.886 1.00 92.88 84 ARG A CA 1
ATOM 675 C C . ARG A 1 84 ? -0.371 -1.506 -7.858 1.00 92.88 84 ARG A C 1
ATOM 677 O O . ARG A 1 84 ? 0.312 -2.509 -7.659 1.00 92.88 84 ARG A O 1
ATOM 684 N N . ALA A 1 85 ? -1.531 -1.282 -7.255 1.00 93.81 85 ALA A N 1
ATOM 685 C CA . ALA A 1 85 ? -2.148 -2.240 -6.348 1.00 93.81 85 ALA A CA 1
ATOM 686 C C . ALA A 1 85 ? -3.673 -2.230 -6.473 1.00 93.81 85 ALA A C 1
ATOM 688 O O . ALA A 1 85 ? -4.282 -1.222 -6.827 1.00 93.81 85 ALA A O 1
ATOM 689 N N . LEU A 1 86 ? -4.287 -3.366 -6.155 1.00 92.38 86 LEU A N 1
ATOM 690 C CA . LEU A 1 86 ? -5.711 -3.470 -5.867 1.00 92.38 86 LEU A CA 1
ATOM 691 C C . LEU A 1 86 ? -5.887 -3.318 -4.359 1.00 92.38 86 LEU A C 1
ATOM 693 O O . LEU A 1 86 ? -5.292 -4.075 -3.593 1.00 92.38 86 LEU A O 1
ATOM 697 N N . VAL A 1 87 ? -6.704 -2.368 -3.931 1.00 92.50 87 VAL A N 1
ATOM 698 C CA . VAL A 1 87 ? -6.922 -2.064 -2.515 1.00 92.50 87 VAL A CA 1
ATOM 699 C C . VAL A 1 87 ? -8.404 -1.992 -2.198 1.00 92.50 87 VAL A C 1
ATOM 701 O O . VAL A 1 87 ? -9.228 -1.771 -3.083 1.00 92.50 87 VAL A O 1
ATOM 704 N N . LYS A 1 88 ? -8.757 -2.167 -0.930 1.00 90.31 88 LYS A N 1
ATOM 705 C CA . LYS A 1 88 ? -10.098 -1.927 -0.405 1.00 90.31 88 LYS A CA 1
ATOM 706 C C . LYS A 1 88 ? -10.119 -0.574 0.302 1.00 90.31 88 LYS A C 1
ATOM 708 O O . LYS A 1 88 ? -9.300 -0.320 1.179 1.00 90.31 88 LYS A O 1
ATOM 713 N N . PHE A 1 89 ? -11.074 0.273 -0.060 1.00 86.69 89 PHE A N 1
ATOM 714 C CA . PHE A 1 89 ? -11.325 1.561 0.584 1.00 86.69 89 PHE A CA 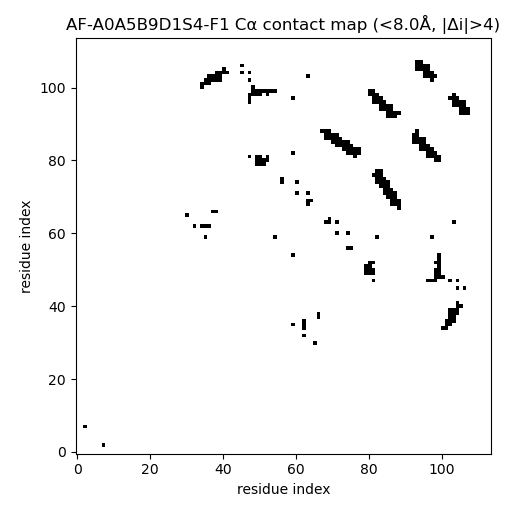1
ATOM 715 C C . PHE A 1 89 ? -12.830 1.782 0.695 1.00 86.69 89 PHE A C 1
ATOM 717 O O . PHE A 1 89 ? -13.558 1.552 -0.270 1.00 86.69 89 PHE A O 1
ATOM 724 N N . LYS A 1 90 ? -13.326 2.200 1.866 1.00 82.75 90 LYS A N 1
ATOM 725 C CA . LYS A 1 90 ? -14.758 2.500 2.092 1.00 82.75 90 LYS A CA 1
ATOM 726 C C . LYS A 1 90 ? -15.709 1.438 1.497 1.00 82.75 90 LYS A C 1
ATOM 728 O O . LYS A 1 90 ? -16.646 1.756 0.771 1.00 82.75 90 LYS A O 1
ATOM 733 N N . LYS A 1 91 ? -15.447 0.160 1.808 1.00 83.50 91 LYS A N 1
ATOM 734 C CA . LYS A 1 91 ? -16.204 -1.037 1.365 1.00 83.50 91 LYS A CA 1
ATOM 735 C C . LYS A 1 91 ? -16.108 -1.404 -0.126 1.00 83.50 91 LYS A C 1
ATOM 737 O O . LYS A 1 91 ? -16.634 -2.448 -0.497 1.00 83.50 91 LYS A O 1
ATOM 742 N N . SER A 1 92 ? -15.413 -0.627 -0.953 1.00 85.31 92 SER A N 1
ATOM 743 C CA . SER A 1 92 ? -15.227 -0.907 -2.385 1.00 85.31 92 SER A CA 1
ATOM 744 C C . SER A 1 92 ? -13.774 -1.256 -2.701 1.00 85.31 92 SER A C 1
ATOM 746 O O . SER A 1 92 ? -12.869 -0.897 -1.947 1.00 85.31 92 SER A O 1
ATOM 748 N N . HIS A 1 93 ? -13.547 -1.973 -3.801 1.00 87.94 93 HIS A N 1
ATOM 749 C CA . HIS A 1 93 ? -12.200 -2.244 -4.301 1.00 87.94 93 HIS A CA 1
ATOM 750 C C . HIS A 1 93 ? -11.825 -1.213 -5.366 1.00 87.94 93 HIS A C 1
ATOM 752 O O . HIS A 1 93 ? -12.629 -0.920 -6.246 1.00 87.94 93 HIS A O 1
ATOM 758 N N . PHE A 1 94 ? -10.607 -0.690 -5.288 1.00 86.88 94 PHE A N 1
ATOM 759 C CA . PHE A 1 94 ? -10.073 0.303 -6.212 1.00 86.88 94 PHE A CA 1
ATOM 760 C C . PHE A 1 94 ? -8.691 -0.111 -6.693 1.00 86.88 94 PHE A C 1
ATOM 762 O O . PHE A 1 94 ? -7.917 -0.716 -5.946 1.00 86.88 94 PHE A O 1
ATOM 769 N N . PHE A 1 95 ? -8.364 0.263 -7.925 1.00 89.00 95 PHE A N 1
ATOM 770 C CA . PHE A 1 95 ? -6.982 0.257 -8.370 1.00 89.00 95 PHE A CA 1
ATOM 771 C C . PHE A 1 95 ? -6.330 1.568 -7.963 1.00 89.00 95 PHE A C 1
ATOM 773 O O . PHE A 1 95 ? -6.852 2.647 -8.232 1.00 89.00 95 PHE A O 1
ATOM 780 N N . VAL A 1 96 ? -5.182 1.467 -7.311 1.00 89.56 96 VAL A N 1
ATOM 781 C CA . VAL A 1 96 ? -4.358 2.616 -6.947 1.00 89.56 96 VAL A CA 1
ATOM 782 C C . VAL A 1 96 ? -3.037 2.558 -7.683 1.00 89.56 96 VAL A C 1
ATOM 784 O O . VAL A 1 96 ? -2.492 1.478 -7.934 1.00 89.56 96 VAL A O 1
ATOM 787 N N . SER A 1 97 ? -2.533 3.734 -8.015 1.00 89.56 97 SER A N 1
ATOM 788 C CA . SER A 1 97 ? -1.191 3.951 -8.529 1.00 89.56 97 SER A CA 1
ATOM 789 C C . SER A 1 97 ? -0.411 4.860 -7.589 1.00 89.56 97 SER A C 1
ATOM 791 O O . SER A 1 97 ? -0.971 5.819 -7.066 1.00 89.56 97 SER A O 1
ATOM 793 N N . VAL A 1 98 ? 0.869 4.564 -7.388 1.00 89.62 98 VAL A N 1
ATOM 794 C CA . VAL A 1 98 ? 1.803 5.404 -6.633 1.00 89.62 98 VAL A CA 1
ATOM 795 C C . VAL A 1 98 ? 2.987 5.726 -7.533 1.00 89.62 98 VAL A C 1
ATOM 797 O O . VAL A 1 98 ? 3.624 4.813 -8.066 1.00 89.62 98 VAL A O 1
ATOM 800 N N . ASP A 1 99 ? 3.248 7.014 -7.741 1.00 89.56 99 ASP A N 1
ATOM 801 C CA . ASP A 1 99 ? 4.368 7.474 -8.565 1.00 89.56 99 ASP A CA 1
ATOM 802 C C . ASP A 1 99 ? 5.696 7.543 -7.794 1.00 89.56 99 ASP A C 1
ATOM 804 O O . ASP A 1 99 ? 5.782 7.209 -6.609 1.00 89.56 99 ASP A O 1
ATOM 808 N N . TYR A 1 100 ? 6.763 7.957 -8.485 1.00 88.38 100 TYR A N 1
ATOM 809 C CA . TYR A 1 100 ? 8.097 8.098 -7.892 1.00 88.38 100 TYR A CA 1
ATOM 810 C C . TYR A 1 100 ? 8.174 9.201 -6.823 1.00 88.38 100 TYR A C 1
ATOM 812 O O . TYR A 1 100 ? 9.097 9.190 -6.014 1.00 88.38 100 TYR A O 1
ATOM 820 N N . SER A 1 101 ? 7.227 10.146 -6.798 1.00 86.00 101 SER A N 1
ATOM 821 C CA . SER A 1 101 ? 7.132 11.170 -5.749 1.00 86.00 101 SER A CA 1
ATOM 822 C C . SER A 1 101 ? 6.372 10.696 -4.509 1.00 86.00 101 SER A C 1
ATOM 824 O O . SER A 1 101 ? 6.289 11.438 -3.531 1.00 86.00 101 SER A O 1
ATOM 826 N N . GLY A 1 102 ? 5.828 9.476 -4.529 1.00 84.25 102 GLY A N 1
ATOM 827 C CA . GLY A 1 102 ? 5.026 8.939 -3.434 1.00 84.25 102 GLY A CA 1
ATOM 828 C C . GLY A 1 102 ? 3.587 9.458 -3.432 1.00 84.25 102 GLY A C 1
ATOM 829 O O . GLY A 1 102 ? 2.872 9.268 -2.447 1.00 84.25 102 GLY A O 1
ATOM 830 N N . THR A 1 103 ? 3.145 10.101 -4.520 1.00 86.88 103 THR A N 1
ATOM 831 C CA . THR A 1 103 ? 1.762 10.549 -4.685 1.00 86.88 103 THR A CA 1
ATOM 832 C C . THR A 1 103 ? 0.880 9.348 -5.007 1.00 86.88 103 THR A C 1
ATOM 834 O O . THR A 1 103 ? 1.105 8.637 -5.989 1.00 86.88 103 THR A O 1
ATOM 837 N N . VAL A 1 104 ? -0.154 9.126 -4.194 1.00 87.56 104 VAL A N 1
ATOM 838 C CA . VAL A 1 104 ? -1.134 8.057 -4.415 1.00 87.56 104 VAL A CA 1
ATOM 839 C C . VAL A 1 104 ? -2.292 8.595 -5.266 1.00 87.56 104 VAL A C 1
ATOM 841 O O . VAL A 1 104 ? -2.824 9.667 -4.994 1.00 87.56 104 VAL A O 1
ATOM 844 N N . SER A 1 105 ? -2.707 7.847 -6.289 1.00 85.88 105 SER A N 1
ATOM 845 C CA . SER A 1 105 ? -3.809 8.155 -7.216 1.00 85.88 105 SER A CA 1
ATOM 846 C C . SER A 1 105 ? -4.792 6.972 -7.285 1.00 85.88 105 SER A C 1
ATOM 848 O O . SER A 1 105 ? -4.359 5.838 -7.475 1.00 85.88 105 SER A O 1
ATOM 850 N N . ILE A 1 106 ? -6.106 7.198 -7.147 1.00 83.69 106 ILE A N 1
ATOM 851 C CA . ILE A 1 106 ? -7.142 6.166 -7.310 1.00 83.69 106 ILE A CA 1
ATOM 852 C C . ILE A 1 106 ? -7.608 6.214 -8.758 1.00 83.69 106 ILE A C 1
ATOM 854 O O . ILE A 1 106 ? -8.160 7.211 -9.218 1.00 83.69 106 ILE A O 1
ATOM 858 N N . GLN A 1 107 ? -7.449 5.096 -9.450 1.00 74.69 107 GLN A N 1
ATOM 859 C CA . GLN A 1 107 ? -8.075 4.855 -10.737 1.00 74.69 107 GLN A CA 1
ATOM 860 C C . GLN A 1 107 ? -9.459 4.256 -10.4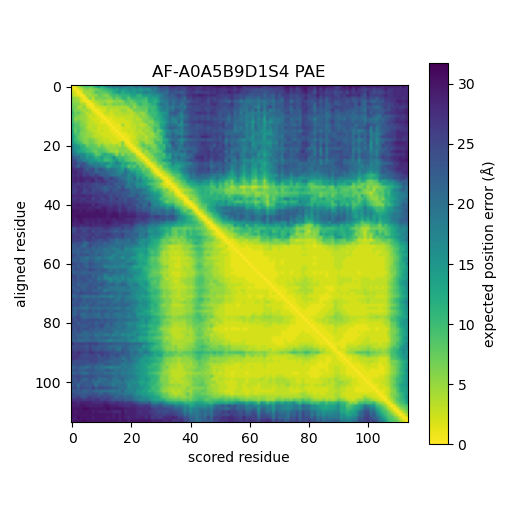71 1.00 74.69 107 GLN A C 1
ATOM 862 O O . GLN A 1 107 ? -9.598 3.086 -10.111 1.00 74.69 107 GLN A O 1
ATOM 867 N N . ASN A 1 108 ? -10.497 5.082 -10.596 1.00 66.62 108 ASN A N 1
ATOM 868 C CA . ASN A 1 108 ? -11.877 4.613 -10.558 1.00 66.62 108 ASN A CA 1
ATOM 869 C C . ASN A 1 108 ? -12.277 4.175 -11.974 1.00 66.62 108 ASN A C 1
ATOM 871 O O . ASN A 1 108 ? -12.256 4.995 -12.892 1.00 66.62 108 ASN A O 1
ATOM 875 N N . GLU A 1 109 ? -12.685 2.920 -12.171 1.00 54.31 109 GLU A N 1
ATOM 876 C CA . GLU A 1 109 ? -13.243 2.438 -13.447 1.00 54.31 109 GLU A CA 1
ATOM 877 C C . GLU A 1 109 ? -14.675 2.955 -13.692 1.00 54.31 109 GLU A C 1
ATOM 879 O O . GLU A 1 109 ? -15.543 2.238 -14.180 1.00 54.31 109 GLU A O 1
ATOM 884 N N . ARG A 1 110 ? -14.965 4.228 -13.403 1.00 48.66 110 ARG A N 1
ATOM 885 C CA . ARG A 1 110 ? -16.162 4.869 -13.960 1.00 48.66 110 ARG A CA 1
ATOM 886 C C . ARG A 1 110 ? -15.810 5.538 -15.278 1.00 48.66 110 ARG A C 1
ATOM 888 O O . ARG A 1 110 ? -15.877 6.754 -15.402 1.00 48.66 110 ARG A O 1
ATOM 895 N N . LYS A 1 111 ? -15.508 4.728 -16.292 1.00 42.97 111 LYS A N 1
ATOM 896 C CA . LYS A 1 111 ? -15.873 5.111 -17.658 1.00 42.97 111 LYS A CA 1
ATOM 897 C C . LYS A 1 111 ? -17.341 4.746 -17.856 1.00 42.97 111 LYS A C 1
ATOM 899 O O . LYS A 1 111 ? -17.660 3.748 -18.491 1.00 42.97 111 LYS A O 1
ATOM 904 N N . LYS A 1 112 ? -18.236 5.544 -17.272 1.00 37.03 112 LYS A N 1
ATOM 905 C CA . LYS A 1 112 ? -19.580 5.661 -17.830 1.00 37.03 112 LYS A CA 1
ATOM 906 C C . LYS A 1 112 ? -19.416 6.671 -18.963 1.00 37.03 112 LYS A C 1
ATOM 908 O O . LYS A 1 112 ? -19.293 7.861 -18.706 1.00 37.03 112 LYS A O 1
ATOM 913 N N . TYR A 1 113 ? -19.191 6.158 -20.170 1.00 41.16 113 TYR A N 1
ATOM 914 C CA . TYR A 1 113 ? -19.433 6.945 -21.370 1.00 41.16 113 TYR A CA 1
ATOM 915 C C . TYR A 1 113 ? -20.934 7.257 -21.338 1.00 41.16 113 TYR A C 1
ATOM 917 O O . TYR A 1 113 ? -21.729 6.317 -21.379 1.00 41.16 113 TYR A O 1
ATOM 925 N N . ASP A 1 114 ? -21.285 8.522 -21.123 1.00 39.34 114 ASP A N 1
ATOM 926 C CA . ASP A 1 114 ? -22.585 9.050 -21.542 1.00 39.34 114 ASP A CA 1
ATOM 927 C C . ASP A 1 114 ? -22.482 9.420 -23.031 1.00 39.34 114 ASP A C 1
ATOM 929 O O . ASP A 1 114 ? -21.400 9.916 -23.437 1.00 39.34 114 ASP A O 1
#

Organism: NCBI:txid2267275

Foldseek 3Di:
DDDDPVVVVVVVVVVVVVVVVVVVVVVVVVLDDVQADAADAPPPDPCQDFDAAPDDLVSLVSSCVSNVWADWAPFDQDPRRKTWTWTDDPNDIWIWIAHNSNHIYTDDPPPPPD

Nearest PDB structures (foldseek):
  8pxf-assembly1_A  TM=4.760E-01  e=5.679E-01  Helicobacter hepaticus ATCC 51449
  2iy2-assembly1_A  TM=5.645E-01  e=1.923E+00  Escherichia coli
  9f9p-assembly1_N  TM=6.503E-01  e=2.172E+00  Trypanosoma cruzi
  8z2l-assembly1_C  TM=5.064E-01  e=4.799E+00  Deinococcus radiodurans R1 = ATCC 13939 = DSM 20539

Secondary structure (DSSP, 8-state):
-PPPHHHHHHHHHHHHHHHHHHHHHHHHHHT--TTPPPPP--SS---PPP------HHHHHHHHHHTT-EEEEEEEE-TTS-EEEEEEETTEEEEEEE-TT--EEEE-------

Sequence (114 aa):
MKLPNFLKLSAFFVMIVYALLIVTTSISEVFHLPYCQTFTYNSSQNVTKIGQNSFTASQIKNCLMQNGFENIKRLRLDDKGIWRALVKFKKSHFFVSVDYSGTVSIQNERKKYD